Protein AF-A0A1A7YKS8-F1 (afdb_monomer_lite)

pLDDT: mean 91.75, std 7.86, range [54.22, 97.88]

Sequence (131 aa):
FQELLKSLSNTTTQLENQLTNHHTNSTQPDAVKKQLEDVQGISGQLREERKKLKQAEAINSELLALVTEDYLKADLARQLESVSKPFKQLEEKAAKRIEQLNSTFASSQQFHQTSKDFQSWLAQKLQEQST

Foldseek 3Di:
DVVLLVVLQVLLVVLVVQLVVLPPPDLALVSLVVSLVSLVVSLVVLVVNVVSLVVLVVVLVVVLVVDPDPVVNVVSVVSSCVRVVSSVVSNVSSVVSNVVSVVSNVVSVVVVVVVVVVVVVVVVVVVVVVD

Structure (mmCIF, N/CA/C/O backbone):
data_AF-A0A1A7YKS8-F1
#
_entry.id   AF-A0A1A7YKS8-F1
#
loop_
_atom_site.group_PDB
_atom_site.id
_atom_site.type_symbol
_atom_site.label_atom_id
_atom_site.label_alt_id
_atom_site.label_comp_id
_atom_site.label_asym_id
_atom_site.label_entity_id
_atom_site.label_seq_id
_atom_site.pdbx_PDB_ins_code
_atom_site.Cartn_x
_atom_site.Cartn_y
_atom_site.Cartn_z
_atom_site.occupancy
_atom_site.B_iso_or_equiv
_atom_site.auth_seq_id
_atom_site.auth_comp_id
_atom_site.auth_asym_id
_atom_site.auth_atom_id
_atom_site.pdbx_PDB_model_num
ATOM 1 N N . PHE A 1 1 ? 5.728 6.638 -20.899 1.00 91.44 1 PHE A N 1
ATOM 2 C CA . PHE A 1 1 ? 6.537 6.103 -19.785 1.00 91.44 1 PHE A CA 1
ATOM 3 C C . PHE A 1 1 ? 6.858 7.182 -18.750 1.00 91.44 1 PHE A C 1
ATOM 5 O O . PHE A 1 1 ? 6.313 7.098 -17.661 1.00 91.44 1 PHE A O 1
ATOM 12 N N . GLN A 1 2 ? 7.620 8.233 -19.089 1.00 94.62 2 GLN A N 1
ATOM 13 C CA . GLN A 1 2 ? 8.005 9.291 -18.131 1.00 94.62 2 GLN A CA 1
ATOM 14 C C . GLN A 1 2 ? 6.828 9.973 -17.424 1.00 94.62 2 GLN A C 1
ATOM 16 O O . GLN A 1 2 ? 6.793 10.029 -16.200 1.00 94.62 2 GLN A O 1
ATOM 21 N N . GLU A 1 3 ? 5.817 10.418 -18.175 1.00 96.31 3 GLU A N 1
ATOM 22 C CA . GLU A 1 3 ? 4.620 11.039 -17.581 1.00 96.31 3 GLU A CA 1
ATOM 23 C C . GLU A 1 3 ? 3.862 10.088 -16.644 1.00 96.31 3 GLU A C 1
ATOM 25 O O . GLU A 1 3 ? 3.340 10.504 -15.612 1.00 96.31 3 GLU A O 1
ATOM 30 N N . LEU A 1 4 ? 3.858 8.789 -16.960 1.00 96.31 4 LEU A N 1
ATOM 31 C CA . LEU A 1 4 ? 3.230 7.772 -16.119 1.00 96.31 4 LEU A CA 1
ATOM 32 C C . LEU A 1 4 ? 3.998 7.597 -14.801 1.00 96.31 4 LEU A C 1
ATOM 34 O O . LEU A 1 4 ? 3.379 7.591 -13.741 1.00 96.31 4 LEU A O 1
ATOM 38 N N . LEU A 1 5 ? 5.333 7.523 -14.855 1.00 97.25 5 LEU A N 1
ATOM 39 C CA . LEU A 1 5 ? 6.181 7.466 -13.660 1.00 97.25 5 LEU A CA 1
ATOM 40 C C . LEU A 1 5 ? 6.036 8.724 -12.798 1.00 97.25 5 LEU A C 1
ATOM 42 O O . LEU A 1 5 ? 5.897 8.624 -11.582 1.00 97.25 5 LEU A O 1
ATOM 46 N N . LYS A 1 6 ? 6.005 9.905 -13.423 1.00 96.94 6 LYS A N 1
ATOM 47 C CA . LYS A 1 6 ? 5.803 11.183 -12.733 1.00 96.94 6 LYS A CA 1
ATOM 48 C C . LYS A 1 6 ? 4.444 11.240 -12.040 1.00 96.94 6 LYS A C 1
ATOM 50 O O . LYS A 1 6 ? 4.372 11.623 -10.875 1.00 96.94 6 LYS A O 1
ATOM 55 N N . SER A 1 7 ? 3.377 10.824 -12.726 1.00 97.00 7 SER A N 1
ATOM 56 C CA . SER A 1 7 ? 2.041 10.732 -12.132 1.00 97.00 7 SER A CA 1
ATOM 57 C C . SER A 1 7 ? 2.034 9.786 -10.932 1.00 97.00 7 SER A C 1
ATOM 59 O O . SER A 1 7 ? 1.560 10.176 -9.870 1.00 97.00 7 SER A O 1
ATOM 61 N N . LEU A 1 8 ? 2.586 8.578 -11.079 1.00 97.56 8 LEU A N 1
ATOM 62 C CA . LEU A 1 8 ? 2.664 7.590 -10.001 1.00 97.56 8 LEU A CA 1
ATOM 63 C C . LEU A 1 8 ? 3.457 8.118 -8.801 1.00 97.56 8 LEU A C 1
ATOM 65 O O . LEU A 1 8 ? 3.019 7.963 -7.664 1.00 97.56 8 LEU A O 1
ATOM 69 N N . SER A 1 9 ? 4.597 8.773 -9.039 1.00 97.25 9 SER A N 1
ATOM 70 C CA . SER A 1 9 ? 5.411 9.378 -7.981 1.00 97.25 9 SER A CA 1
ATOM 71 C C . SER A 1 9 ? 4.630 10.452 -7.225 1.00 97.25 9 SER A C 1
ATOM 73 O O . SER A 1 9 ? 4.578 10.420 -5.999 1.00 97.25 9 SER A O 1
ATOM 75 N N . ASN A 1 10 ? 3.980 11.371 -7.945 1.00 97.38 10 ASN A N 1
ATOM 76 C CA . ASN A 1 10 ? 3.194 12.445 -7.339 1.00 97.38 10 ASN A CA 1
ATOM 77 C C . ASN A 1 10 ? 2.051 11.890 -6.484 1.00 97.38 10 ASN A C 1
ATOM 79 O O . ASN A 1 10 ? 1.873 12.312 -5.341 1.00 97.38 10 ASN A O 1
ATOM 83 N N . THR A 1 11 ? 1.300 10.921 -7.013 1.00 96.25 11 THR A N 1
ATOM 84 C CA . THR A 1 11 ? 0.193 10.303 -6.280 1.00 96.25 11 THR A CA 1
ATOM 85 C C . THR A 1 11 ? 0.694 9.502 -5.080 1.00 96.25 11 THR A C 1
ATOM 87 O O . THR A 1 11 ? 0.104 9.599 -4.008 1.00 96.25 11 THR A O 1
ATOM 90 N N . THR A 1 12 ? 1.816 8.785 -5.201 1.00 96.69 12 THR A N 1
ATOM 91 C CA . THR A 1 12 ? 2.438 8.066 -4.074 1.00 96.69 12 THR A CA 1
ATOM 92 C C . THR A 1 12 ? 2.787 9.029 -2.941 1.00 96.69 12 THR A C 1
ATOM 94 O O . THR A 1 12 ? 2.372 8.811 -1.806 1.00 96.69 12 THR A O 1
ATOM 97 N N . THR A 1 13 ? 3.466 10.140 -3.241 1.00 96.38 13 THR A N 1
ATOM 98 C CA . THR A 1 13 ? 3.804 11.160 -2.237 1.00 96.38 13 THR A CA 1
ATOM 99 C C . THR A 1 13 ? 2.555 11.796 -1.623 1.00 96.38 13 THR A C 1
ATOM 101 O O . THR A 1 13 ? 2.492 12.001 -0.412 1.00 96.38 13 THR A O 1
ATOM 104 N N . GLN A 1 14 ? 1.531 12.090 -2.429 1.00 96.56 14 GLN A N 1
ATOM 105 C CA . GLN A 1 14 ? 0.271 12.644 -1.933 1.00 96.56 14 GLN A CA 1
ATOM 106 C C . GLN A 1 14 ? -0.422 11.689 -0.952 1.00 96.56 14 GLN A C 1
ATOM 108 O O . GLN A 1 14 ? -0.823 12.110 0.134 1.00 96.56 14 GLN A O 1
ATOM 113 N N . LEU A 1 15 ? -0.553 10.414 -1.320 1.00 95.81 15 LEU A N 1
ATOM 114 C CA . LEU A 1 15 ? -1.191 9.392 -0.492 1.00 95.81 15 LEU A CA 1
ATOM 115 C C . LEU A 1 15 ? -0.377 9.095 0.771 1.00 95.81 15 LEU A C 1
ATOM 117 O O . LEU A 1 15 ? -0.954 8.901 1.839 1.00 95.81 15 LEU A O 1
ATOM 121 N N . GLU A 1 16 ? 0.953 9.121 0.689 1.00 94.94 16 GLU A N 1
ATOM 122 C CA . GLU A 1 16 ? 1.819 8.985 1.859 1.00 94.94 16 GLU A CA 1
ATOM 123 C C . GLU A 1 16 ? 1.641 10.139 2.850 1.00 94.94 16 GLU A C 1
ATOM 125 O O . GLU A 1 16 ? 1.543 9.907 4.061 1.00 94.94 16 GLU A O 1
ATOM 130 N N . ASN A 1 17 ? 1.550 11.372 2.348 1.00 93.69 17 ASN A N 1
ATOM 131 C CA . ASN A 1 17 ? 1.282 12.545 3.173 1.00 93.69 17 ASN A CA 1
ATOM 132 C C . ASN A 1 17 ? -0.096 12.454 3.830 1.00 93.69 17 ASN A C 1
ATOM 1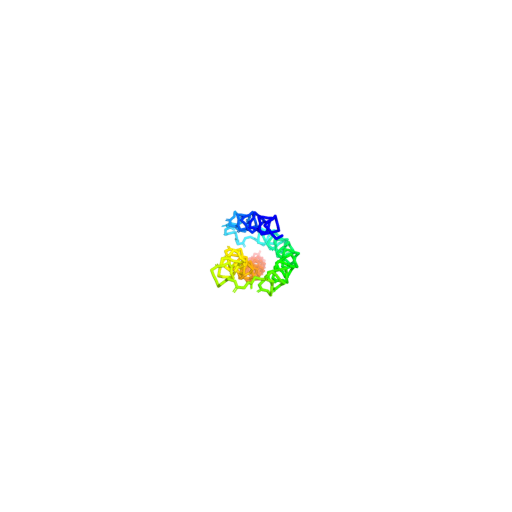34 O O . ASN A 1 17 ? -0.216 12.714 5.024 1.00 93.69 17 ASN A O 1
ATOM 138 N N . GLN A 1 18 ? -1.127 12.029 3.092 1.00 92.19 18 GLN A N 1
ATOM 139 C CA . GLN A 1 18 ? -2.454 11.787 3.664 1.00 92.19 18 GLN A CA 1
ATOM 140 C C . GLN A 1 18 ? -2.375 10.743 4.780 1.00 92.19 18 GLN A C 1
ATOM 142 O O . GLN A 1 18 ? -2.723 11.045 5.919 1.00 92.19 18 GLN A O 1
ATOM 147 N N . LEU A 1 19 ? -1.809 9.565 4.501 1.00 90.44 19 LEU A N 1
ATOM 148 C CA . LEU A 1 19 ? -1.663 8.488 5.481 1.00 90.44 19 LEU A CA 1
ATOM 149 C C . LEU A 1 19 ? -0.899 8.941 6.736 1.00 90.44 19 LEU A C 1
ATOM 151 O O . LEU A 1 19 ? -1.217 8.516 7.844 1.00 90.44 19 LEU A O 1
ATOM 155 N N . THR A 1 20 ? 0.084 9.831 6.569 1.00 87.00 20 THR A N 1
ATOM 156 C CA . THR A 1 20 ? 0.895 10.371 7.667 1.00 87.00 20 THR A CA 1
ATOM 157 C C . THR A 1 20 ? 0.219 11.534 8.408 1.00 87.00 20 THR A C 1
ATOM 159 O O . THR A 1 20 ? 0.502 11.763 9.579 1.00 87.00 20 THR A O 1
ATOM 162 N N . ASN A 1 21 ? -0.732 12.241 7.810 1.00 80.62 21 ASN A N 1
ATOM 163 C CA . ASN A 1 21 ? -1.459 13.306 8.505 1.00 80.62 21 ASN A CA 1
ATOM 164 C C . ASN A 1 21 ? -2.585 12.764 9.410 1.00 80.62 21 ASN A C 1
ATOM 166 O O . ASN A 1 21 ? -2.953 13.416 10.385 1.00 80.62 21 ASN A O 1
ATOM 170 N N . HIS A 1 22 ? -3.078 11.540 9.178 1.00 67.25 22 HIS A N 1
ATOM 171 C CA . HIS A 1 22 ? -4.110 10.886 10.007 1.00 67.25 22 HIS A CA 1
ATOM 172 C C . HIS A 1 22 ? -3.570 10.220 11.306 1.00 67.25 22 HIS A C 1
ATOM 174 O O . HIS A 1 22 ? -4.190 9.300 11.842 1.00 67.25 22 HIS A O 1
ATOM 180 N N . HIS A 1 23 ? -2.431 10.662 11.859 1.00 63.00 23 HIS A N 1
ATOM 181 C CA . HIS A 1 23 ? -1.801 10.082 13.067 1.00 63.00 23 HIS A CA 1
ATOM 182 C C . HIS A 1 23 ? -2.436 10.491 14.417 1.00 63.00 23 HIS A C 1
ATOM 184 O O . HIS A 1 23 ? -1.785 10.414 15.458 1.00 63.00 23 HIS A O 1
ATOM 190 N N . THR A 1 24 ? -3.703 10.905 14.474 1.00 61.94 24 THR A N 1
ATOM 191 C CA . THR A 1 24 ? -4.340 11.192 15.771 1.00 61.94 24 THR A CA 1
ATOM 192 C C . THR A 1 24 ? -4.635 9.881 16.516 1.00 61.94 24 THR A C 1
ATOM 194 O O . THR A 1 24 ? -5.549 9.153 16.164 1.00 61.94 24 THR A O 1
ATOM 197 N N . ASN A 1 25 ? -3.861 9.521 17.542 1.00 65.38 25 ASN A N 1
ATOM 198 C CA . ASN A 1 25 ? -4.071 8.282 18.314 1.00 65.38 25 ASN A CA 1
ATOM 199 C C . ASN A 1 25 ? -5.284 8.395 19.257 1.00 65.38 25 ASN A C 1
ATOM 201 O O . ASN A 1 25 ? -5.142 8.387 20.478 1.00 65.38 25 ASN A O 1
ATOM 205 N N . SER A 1 26 ? -6.480 8.552 18.695 1.00 72.75 26 SER A N 1
ATOM 206 C CA . SER A 1 26 ? -7.715 8.520 19.467 1.00 72.75 26 SER A CA 1
ATOM 207 C C . SER A 1 26 ? -8.100 7.080 19.773 1.00 72.75 26 SER A C 1
ATOM 209 O O . SER A 1 26 ? -8.017 6.210 18.913 1.00 72.75 26 SER A O 1
ATOM 211 N N . THR A 1 27 ? -8.562 6.837 20.994 1.00 76.88 27 THR A N 1
ATOM 212 C CA . THR A 1 27 ? -9.166 5.567 21.411 1.00 76.88 27 THR A CA 1
ATOM 213 C C . THR A 1 27 ? -10.691 5.641 21.427 1.00 76.88 27 THR A C 1
ATOM 215 O O . THR A 1 27 ? -11.343 4.674 21.804 1.00 76.88 27 THR A O 1
ATOM 218 N N . GLN A 1 28 ? -11.287 6.769 21.025 1.00 81.38 28 GLN A N 1
ATOM 219 C CA . GLN A 1 28 ? -12.740 6.923 20.948 1.00 81.38 28 GLN A CA 1
ATOM 220 C C . GLN A 1 28 ? -13.290 6.180 19.717 1.00 81.38 28 GLN A C 1
ATOM 222 O O . GLN A 1 28 ? -12.770 6.411 18.621 1.00 81.38 28 GLN A O 1
ATOM 227 N N . PRO A 1 29 ? -14.338 5.339 19.845 1.00 80.38 29 PRO A N 1
ATOM 228 C CA . PRO A 1 29 ? -14.835 4.503 18.751 1.00 80.38 29 PRO A CA 1
ATOM 229 C C . PRO A 1 29 ? -15.129 5.282 17.464 1.00 80.38 29 PRO A C 1
ATOM 231 O O . PRO A 1 29 ? -14.691 4.875 16.391 1.00 80.38 29 PRO A O 1
ATOM 234 N N . ASP A 1 30 ? -15.794 6.436 17.567 1.00 85.44 30 ASP A N 1
ATOM 235 C CA . ASP A 1 30 ? -16.166 7.256 16.406 1.00 85.44 30 ASP A CA 1
ATOM 236 C C . ASP A 1 30 ? -14.947 7.851 15.690 1.00 85.44 30 ASP A C 1
ATOM 238 O O . ASP A 1 30 ? -14.898 7.914 14.460 1.00 85.44 30 ASP A O 1
ATOM 242 N N . ALA A 1 31 ? -13.926 8.249 16.452 1.00 86.81 31 ALA A N 1
ATOM 243 C CA . ALA A 1 31 ? -12.689 8.779 15.893 1.00 86.81 31 ALA A CA 1
ATOM 244 C C . ALA A 1 31 ? -11.881 7.683 15.184 1.00 86.81 31 ALA A C 1
ATOM 246 O O . ALA A 1 31 ? -11.389 7.909 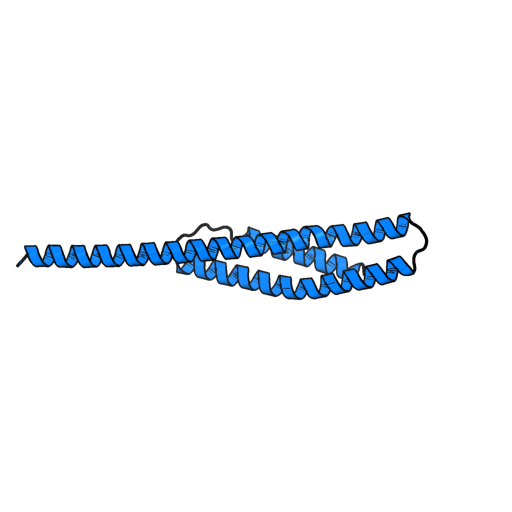14.079 1.00 86.81 31 ALA A O 1
ATOM 247 N N . VAL A 1 32 ? -11.787 6.489 15.783 1.00 85.56 32 VAL A N 1
ATOM 248 C CA . VAL A 1 32 ? -11.114 5.333 15.168 1.00 85.56 32 VAL A CA 1
ATOM 249 C C . VAL A 1 32 ? -11.860 4.881 13.909 1.00 85.56 32 VAL A C 1
ATOM 251 O O . VAL A 1 32 ? -11.225 4.592 12.897 1.00 85.56 32 VAL A O 1
ATOM 254 N N . LYS A 1 33 ? -13.200 4.886 13.929 1.00 87.31 33 LYS A N 1
ATOM 255 C CA . LYS A 1 33 ? -14.029 4.563 12.761 1.00 87.31 33 LYS A CA 1
ATOM 256 C C . LYS A 1 33 ? -13.757 5.511 11.592 1.00 87.31 33 LYS A C 1
ATOM 258 O O . LYS A 1 33 ? -13.503 5.043 10.488 1.00 87.31 33 LYS A O 1
ATOM 263 N N . LYS A 1 34 ? -13.736 6.824 11.840 1.00 89.56 34 LYS A N 1
ATOM 264 C CA . LYS A 1 34 ? -13.421 7.817 10.803 1.00 89.56 34 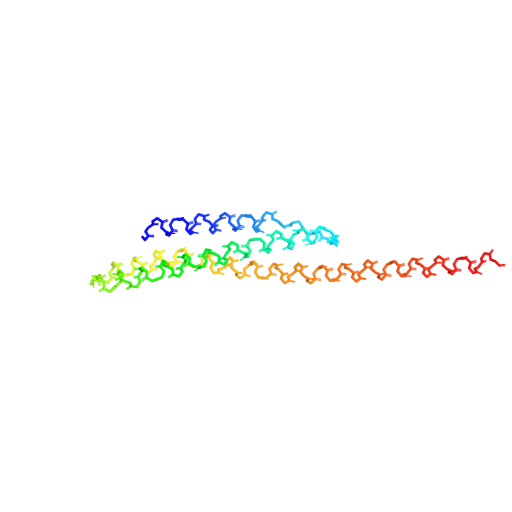LYS A CA 1
ATOM 265 C C . LYS A 1 34 ? -12.032 7.594 10.196 1.00 89.56 34 LYS A C 1
ATOM 267 O O . LYS A 1 34 ? -11.878 7.602 8.983 1.00 89.56 34 LYS A O 1
ATOM 272 N N . GLN A 1 35 ? -11.025 7.333 11.029 1.00 89.56 35 GLN A N 1
ATOM 273 C CA . GLN A 1 35 ? -9.677 7.030 10.535 1.00 89.56 35 GLN A CA 1
ATOM 274 C C . GLN A 1 35 ? -9.628 5.764 9.685 1.00 89.56 35 GLN A C 1
ATOM 276 O O . GLN A 1 35 ? -8.873 5.690 8.720 1.00 89.56 35 GLN A O 1
ATOM 281 N N . LEU A 1 36 ? -10.409 4.755 10.053 1.00 90.62 36 LEU A N 1
ATOM 282 C CA . LEU A 1 36 ? -10.496 3.507 9.314 1.00 90.62 36 LEU A CA 1
ATOM 283 C C . LEU A 1 36 ? -11.121 3.739 7.932 1.00 90.62 36 LEU A C 1
ATOM 285 O O . LEU A 1 36 ? -10.573 3.254 6.945 1.00 90.62 36 LEU A O 1
ATOM 289 N N . GLU A 1 37 ? -12.189 4.537 7.848 1.00 91.81 37 GLU A N 1
ATOM 290 C CA . GLU A 1 37 ? -12.795 4.972 6.581 1.00 91.81 37 GLU A CA 1
ATOM 291 C C . GLU A 1 37 ? -11.787 5.745 5.706 1.00 91.81 37 GLU A C 1
ATOM 293 O O . GLU A 1 37 ? -11.618 5.420 4.527 1.00 91.81 37 GLU A O 1
ATOM 298 N N . ASP A 1 38 ? -11.044 6.694 6.288 1.00 91.94 38 ASP A N 1
ATOM 299 C CA . ASP A 1 38 ? -10.020 7.477 5.581 1.00 91.94 38 ASP A CA 1
ATOM 300 C C . ASP A 1 38 ? -8.914 6.569 4.994 1.00 91.94 38 ASP A C 1
ATOM 302 O O . ASP A 1 38 ? -8.580 6.649 3.806 1.00 91.94 38 ASP A O 1
ATOM 306 N N . VAL A 1 39 ? -8.362 5.647 5.797 1.00 92.44 39 VAL A N 1
ATOM 307 C CA . VAL A 1 39 ? -7.285 4.738 5.352 1.00 92.44 39 VAL A CA 1
ATOM 308 C C . VAL A 1 39 ? -7.795 3.685 4.358 1.00 92.44 39 VAL A C 1
ATOM 310 O O . VAL A 1 39 ? -7.064 3.287 3.442 1.00 92.44 39 VAL A O 1
ATOM 313 N N . GLN A 1 40 ? -9.054 3.254 4.467 1.00 91.88 40 GLN A N 1
ATOM 314 C CA . GLN A 1 40 ? -9.693 2.420 3.445 1.00 91.88 40 GLN A CA 1
ATOM 315 C C . GLN A 1 40 ? -9.840 3.168 2.116 1.00 91.88 40 GLN A C 1
ATOM 317 O O . GLN A 1 40 ? -9.570 2.586 1.063 1.00 91.88 40 GLN A O 1
ATOM 322 N N . GLY A 1 41 ? -10.180 4.460 2.152 1.00 94.12 41 GLY A N 1
ATOM 323 C CA . GLY A 1 41 ? -10.199 5.326 0.973 1.00 94.12 41 GLY A CA 1
ATOM 324 C C . GLY A 1 41 ? -8.830 5.422 0.294 1.00 94.12 41 GLY A C 1
ATOM 325 O O . GLY A 1 41 ? -8.728 5.242 -0.923 1.00 94.12 41 GLY A O 1
ATOM 326 N N . ILE A 1 42 ? -7.762 5.615 1.076 1.00 94.12 42 ILE A N 1
ATOM 327 C CA . ILE A 1 42 ? -6.372 5.584 0.583 1.00 94.12 42 ILE A CA 1
ATOM 328 C C . ILE A 1 42 ? -6.056 4.225 -0.057 1.00 94.12 42 ILE A C 1
ATOM 330 O O . ILE A 1 42 ? -5.504 4.165 -1.153 1.00 94.12 42 ILE A O 1
ATOM 334 N N . SER A 1 43 ? -6.457 3.123 0.580 1.00 93.81 43 SER A N 1
ATOM 335 C CA . SER A 1 43 ? -6.226 1.766 0.063 1.00 93.81 43 SER A CA 1
ATOM 336 C C . SER A 1 43 ? -6.973 1.491 -1.247 1.00 93.81 43 SER A C 1
ATOM 338 O O . SER A 1 43 ? -6.468 0.778 -2.117 1.00 93.81 43 SER A O 1
ATOM 340 N N . GLY A 1 44 ? -8.159 2.078 -1.421 1.00 94.56 44 GLY A N 1
ATOM 341 C CA . GLY A 1 44 ? -8.885 2.070 -2.690 1.00 94.56 44 GLY A CA 1
ATOM 342 C C . GLY A 1 44 ? -8.115 2.792 -3.797 1.00 94.56 44 GLY A C 1
ATOM 343 O O . GLY A 1 44 ? -7.942 2.240 -4.881 1.00 94.56 44 GLY A O 1
ATOM 344 N N . GLN A 1 45 ? -7.579 3.980 -3.507 1.00 96.19 45 GLN A N 1
ATOM 345 C CA . GLN A 1 45 ? -6.761 4.738 -4.461 1.00 96.19 45 GLN A CA 1
ATOM 346 C C . GLN A 1 45 ? -5.463 4.001 -4.819 1.00 96.19 45 GLN A C 1
ATOM 348 O O . GLN A 1 45 ? -5.131 3.892 -5.999 1.00 96.19 45 GLN A O 1
ATOM 353 N N . LEU A 1 46 ? -4.777 3.404 -3.837 1.00 96.25 46 LEU A N 1
ATOM 354 C CA . LEU A 1 46 ? -3.595 2.568 -4.080 1.00 96.25 46 LEU A CA 1
ATOM 355 C C . LEU A 1 46 ? -3.904 1.405 -5.029 1.00 96.25 46 LEU A C 1
ATOM 357 O O . LEU A 1 46 ? -3.108 1.098 -5.909 1.00 96.25 46 LEU A O 1
ATOM 361 N N . ARG A 1 47 ? -5.086 0.790 -4.935 1.00 96.12 47 ARG A N 1
ATOM 362 C CA . ARG A 1 47 ? -5.480 -0.286 -5.857 1.00 96.12 47 ARG A CA 1
ATOM 363 C C . ARG A 1 47 ? -5.583 0.18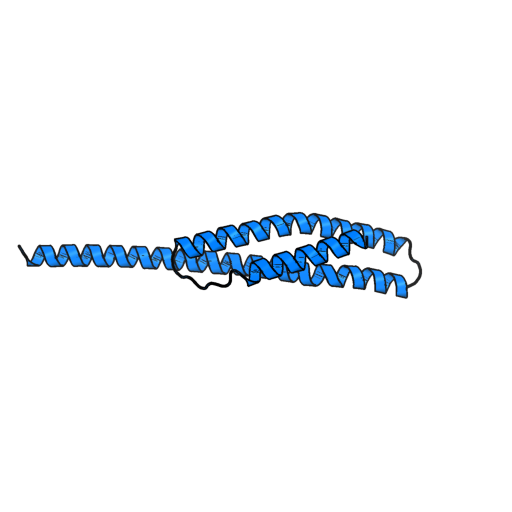6 -7.309 1.00 96.12 47 ARG A C 1
ATOM 365 O O . ARG A 1 47 ? -5.218 -0.565 -8.214 1.00 96.12 47 ARG A O 1
ATOM 372 N N . GLU A 1 48 ? -6.066 1.402 -7.538 1.00 95.44 48 GL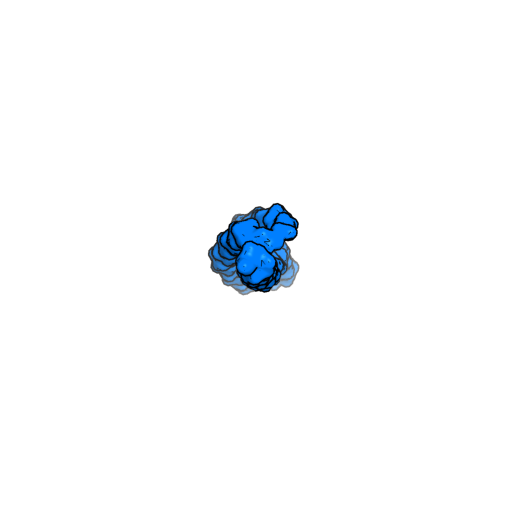U A N 1
ATOM 373 C CA . GLU A 1 48 ? -6.133 1.988 -8.881 1.00 95.44 48 GLU A CA 1
ATOM 374 C C . GLU A 1 48 ? -4.743 2.371 -9.395 1.00 95.44 48 GLU A C 1
ATOM 376 O O . GLU A 1 48 ? -4.372 2.007 -10.514 1.00 95.44 48 GLU A O 1
ATOM 381 N N . GLU A 1 49 ? -3.917 2.995 -8.557 1.00 96.00 49 GLU A N 1
ATOM 382 C CA . GLU A 1 49 ? -2.529 3.312 -8.904 1.00 96.00 49 GLU A CA 1
ATOM 383 C C . GLU A 1 49 ? -1.688 2.050 -9.154 1.00 96.00 49 GLU A C 1
ATOM 385 O O . GLU A 1 49 ? -0.831 2.040 -10.036 1.00 96.00 49 GLU A O 1
ATOM 390 N N . ARG A 1 50 ? -1.994 0.924 -8.496 1.00 97.38 50 ARG A N 1
ATOM 391 C CA . ARG A 1 50 ? -1.344 -0.364 -8.772 1.00 97.38 50 ARG A CA 1
ATOM 392 C C . ARG A 1 50 ? -1.561 -0.820 -10.215 1.00 97.38 50 ARG A C 1
ATOM 394 O O . ARG A 1 50 ? -0.673 -1.443 -10.796 1.00 97.38 50 ARG A O 1
ATOM 401 N N . LYS A 1 51 ? -2.716 -0.515 -10.819 1.00 97.06 51 LYS A N 1
ATOM 402 C CA . LYS A 1 51 ? -2.977 -0.823 -12.237 1.00 97.06 51 LYS A CA 1
ATOM 403 C C . LYS A 1 51 ? -2.067 0.004 -13.145 1.00 97.06 51 LYS A C 1
ATOM 405 O O . LYS A 1 51 ? -1.477 -0.544 -14.073 1.00 97.06 51 LYS A O 1
ATOM 410 N N . LYS A 1 52 ? -1.891 1.292 -12.835 1.00 96.19 52 LYS A N 1
ATOM 411 C CA . LYS A 1 52 ? -0.954 2.182 -13.540 1.00 96.19 52 LYS A CA 1
ATOM 412 C C . LYS A 1 52 ? 0.499 1.740 -13.358 1.00 96.19 52 LYS A C 1
ATOM 414 O O . LYS A 1 52 ? 1.261 1.767 -14.320 1.00 96.19 52 LYS A O 1
ATOM 419 N N . LEU A 1 53 ? 0.875 1.263 -12.170 1.00 97.50 53 LEU A N 1
ATOM 420 C CA . LEU A 1 53 ? 2.204 0.697 -11.930 1.00 97.50 53 LEU A CA 1
ATOM 421 C C . LEU A 1 53 ? 2.449 -0.543 -12.800 1.00 97.50 53 LEU A C 1
ATOM 423 O O . LEU A 1 53 ? 3.485 -0.619 -13.450 1.00 97.50 53 LEU A O 1
ATOM 427 N N . LYS A 1 54 ? 1.476 -1.460 -12.904 1.00 97.75 54 LYS A N 1
ATOM 428 C CA . LYS A 1 54 ? 1.566 -2.617 -13.817 1.00 97.75 54 LYS A CA 1
ATOM 429 C C . LYS A 1 54 ? 1.702 -2.202 -15.282 1.00 97.75 54 LYS A C 1
ATOM 431 O O . LYS A 1 54 ? 2.443 -2.826 -16.035 1.00 97.75 54 LYS A O 1
ATOM 436 N N . GLN A 1 55 ? 1.008 -1.143 -15.693 1.00 97.38 55 GLN A N 1
ATOM 437 C CA . GLN A 1 55 ? 1.170 -0.582 -17.033 1.00 97.38 55 GLN A CA 1
ATOM 438 C C . GLN A 1 55 ? 2.588 -0.027 -17.240 1.00 97.38 55 GLN A C 1
ATOM 440 O O . GLN A 1 55 ? 3.181 -0.249 -18.292 1.00 97.38 55 GLN A O 1
ATOM 445 N N . ALA A 1 56 ? 3.152 0.663 -16.245 1.00 97.25 56 ALA A N 1
ATOM 446 C CA . ALA A 1 56 ? 4.530 1.144 -16.303 1.00 97.25 56 ALA A CA 1
ATOM 447 C C . ALA A 1 56 ? 5.536 -0.017 -16.374 1.00 97.25 56 ALA A C 1
ATOM 449 O O . ALA A 1 56 ? 6.468 0.050 -17.169 1.00 97.25 56 ALA A O 1
ATOM 450 N N . GLU A 1 57 ? 5.320 -1.090 -15.606 1.00 97.50 57 GLU A N 1
ATOM 451 C CA . GLU A 1 57 ? 6.116 -2.326 -15.656 1.00 97.50 57 GLU A CA 1
ATOM 452 C C . GLU A 1 57 ? 6.082 -2.965 -17.058 1.00 97.50 57 GLU A C 1
ATOM 454 O O . GLU A 1 57 ? 7.133 -3.322 -17.591 1.00 97.50 57 GLU A O 1
ATOM 459 N N . ALA A 1 58 ? 4.904 -3.043 -17.690 1.00 97.88 58 ALA A N 1
ATOM 460 C CA . ALA A 1 58 ? 4.749 -3.578 -19.045 1.00 97.88 58 ALA A CA 1
ATOM 461 C C . ALA A 1 58 ? 5.481 -2.725 -20.096 1.00 97.88 58 ALA A C 1
ATOM 463 O O . ALA A 1 58 ? 6.303 -3.248 -20.846 1.00 97.88 58 ALA A O 1
ATOM 464 N N . ILE A 1 59 ? 5.264 -1.403 -20.087 1.00 96.88 59 ILE A N 1
ATOM 465 C CA . ILE A 1 59 ? 5.958 -0.473 -20.994 1.00 96.88 59 ILE A CA 1
ATOM 466 C C . ILE A 1 59 ? 7.476 -0.554 -20.788 1.00 96.88 59 ILE A C 1
ATOM 468 O O . ILE A 1 59 ? 8.230 -0.556 -21.755 1.00 96.88 59 ILE A O 1
ATOM 472 N N . ASN A 1 60 ? 7.944 -0.642 -19.540 1.00 95.81 60 ASN A N 1
ATOM 473 C CA . ASN A 1 60 ? 9.367 -0.794 -19.248 1.00 95.81 60 ASN A CA 1
ATOM 474 C C . ASN A 1 60 ? 9.933 -2.084 -19.858 1.00 95.81 60 ASN A C 1
ATOM 476 O O . ASN A 1 60 ? 11.015 -2.058 -20.433 1.00 95.81 60 ASN A O 1
ATOM 480 N N . SER A 1 61 ? 9.199 -3.197 -19.771 1.00 96.38 61 SER A N 1
ATOM 481 C CA . SER A 1 61 ? 9.603 -4.467 -20.386 1.00 96.38 61 SER A CA 1
ATOM 482 C C . SER A 1 61 ? 9.707 -4.369 -21.909 1.00 96.38 61 SER A C 1
ATOM 484 O O . SER A 1 61 ? 10.648 -4.910 -22.486 1.00 96.38 61 SER A O 1
ATOM 486 N N . GLU A 1 62 ? 8.772 -3.674 -22.561 1.00 96.62 62 GLU A N 1
ATOM 487 C CA . GLU A 1 62 ? 8.823 -3.422 -24.006 1.00 96.62 62 GLU A CA 1
ATOM 488 C C . GLU A 1 62 ? 10.038 -2.561 -24.377 1.00 96.62 62 GLU A C 1
ATOM 490 O O . GLU A 1 62 ? 10.785 -2.902 -25.291 1.00 96.62 62 GLU A O 1
ATOM 495 N N . LEU A 1 63 ? 10.295 -1.484 -23.626 1.00 95.38 63 LEU A N 1
ATOM 496 C CA . LEU A 1 63 ? 11.452 -0.613 -23.850 1.00 95.38 63 LEU A CA 1
ATOM 497 C C . LEU A 1 63 ? 12.780 -1.359 -23.663 1.00 95.38 63 LEU A C 1
ATOM 499 O O . LEU A 1 63 ? 13.681 -1.218 -24.486 1.00 95.38 63 LEU A O 1
ATOM 503 N N . LEU A 1 64 ? 12.894 -2.196 -22.628 1.00 94.62 64 LEU A N 1
ATOM 504 C CA . LEU A 1 64 ? 14.086 -3.013 -22.381 1.00 94.62 64 LEU A CA 1
ATOM 505 C C . LEU A 1 64 ? 14.393 -3.990 -23.525 1.00 94.62 64 LEU A C 1
ATOM 507 O O . LEU A 1 64 ? 15.562 -4.302 -23.743 1.00 94.62 64 LEU A O 1
ATOM 511 N N . ALA A 1 65 ? 13.370 -4.463 -24.245 1.00 95.06 65 ALA A N 1
ATOM 512 C CA . ALA A 1 65 ? 13.537 -5.349 -25.396 1.00 95.06 65 ALA A CA 1
ATOM 513 C C . ALA A 1 65 ? 14.025 -4.615 -26.659 1.00 95.06 65 ALA A C 1
ATOM 515 O O . ALA A 1 65 ? 14.642 -5.233 -27.523 1.00 95.06 65 ALA A O 1
ATOM 516 N N . LEU A 1 66 ? 13.752 -3.311 -26.770 1.00 94.81 66 LEU A N 1
ATOM 517 C CA . LEU A 1 66 ? 14.161 -2.475 -27.906 1.00 94.81 66 LEU A CA 1
ATOM 518 C C . LEU A 1 66 ? 15.558 -1.873 -27.729 1.00 94.81 66 LEU A C 1
ATOM 520 O O . LEU A 1 66 ? 16.225 -1.547 -28.708 1.00 94.81 66 LEU A O 1
ATOM 524 N N . VAL A 1 67 ? 15.992 -1.708 -26.483 1.00 94.00 67 VAL A N 1
ATOM 525 C CA . VAL A 1 67 ? 17.297 -1.147 -26.139 1.00 94.00 67 VAL A CA 1
ATOM 526 C C . VAL A 1 67 ? 18.356 -2.246 -26.176 1.00 94.00 67 VAL A C 1
ATOM 528 O O . VAL A 1 67 ? 18.166 -3.329 -25.625 1.00 94.00 67 VAL A O 1
ATOM 531 N N . THR A 1 68 ? 19.511 -1.966 -26.778 1.00 92.50 68 THR A N 1
ATOM 532 C CA . THR A 1 68 ? 20.640 -2.915 -26.802 1.00 92.50 68 THR A CA 1
ATOM 533 C C . THR A 1 68 ? 21.679 -2.590 -25.738 1.00 92.50 68 THR A C 1
ATOM 535 O O . THR A 1 68 ? 22.297 -3.490 -25.176 1.00 92.50 68 THR A O 1
ATOM 538 N N . GLU A 1 69 ? 21.795 -1.310 -25.407 1.00 97.38 69 GLU A N 1
ATOM 539 C CA . GLU A 1 69 ? 22.792 -0.716 -24.544 1.00 97.38 69 GLU A CA 1
ATOM 540 C C . GLU A 1 69 ? 22.492 -0.984 -23.068 1.00 97.38 69 GLU A C 1
ATOM 542 O O . GLU A 1 69 ? 21.468 -0.561 -22.525 1.00 97.38 69 GLU A O 1
ATOM 547 N N . ASP A 1 70 ? 23.430 -1.635 -22.382 1.00 94.81 70 ASP A N 1
ATOM 548 C CA . ASP A 1 70 ? 23.251 -2.036 -20.984 1.00 94.81 70 ASP A CA 1
ATOM 549 C C . ASP A 1 70 ? 23.049 -0.849 -20.034 1.00 94.81 70 ASP A C 1
ATOM 551 O O . ASP A 1 70 ? 22.271 -0.945 -19.083 1.00 94.81 70 ASP A O 1
ATOM 555 N N . TYR A 1 71 ? 23.682 0.298 -20.305 1.00 95.69 71 TYR A N 1
ATOM 556 C CA . TYR A 1 71 ? 23.510 1.490 -19.470 1.00 95.69 71 TYR A CA 1
ATOM 557 C C . TYR A 1 71 ? 22.089 2.067 -19.570 1.00 95.69 71 TYR A C 1
ATOM 559 O O . TYR A 1 71 ? 21.537 2.496 -18.560 1.00 95.69 71 TYR A O 1
ATOM 567 N N . LEU A 1 72 ? 21.469 2.031 -20.756 1.00 96.00 72 LEU A N 1
ATOM 568 C CA . LEU A 1 72 ? 20.086 2.474 -20.952 1.00 96.00 72 LEU A CA 1
ATOM 569 C C . LEU A 1 72 ? 19.099 1.498 -20.307 1.00 96.00 72 LEU A C 1
ATOM 571 O O . LEU A 1 72 ? 18.118 1.926 -19.700 1.00 96.00 72 LEU A O 1
ATOM 575 N N . LYS A 1 73 ? 19.372 0.189 -20.369 1.00 95.69 73 LYS A N 1
ATOM 576 C CA . LYS A 1 73 ? 18.574 -0.816 -19.649 1.00 95.69 73 LYS A CA 1
ATOM 577 C C . LYS A 1 73 ? 18.625 -0.607 -18.139 1.00 95.69 73 LYS A C 1
ATOM 579 O O . LYS A 1 73 ? 17.591 -0.646 -17.473 1.00 95.69 73 LYS A O 1
ATOM 584 N N . ALA A 1 74 ? 19.821 -0.366 -17.605 1.00 96.19 74 ALA A N 1
ATOM 585 C CA . ALA A 1 74 ? 20.015 -0.080 -16.189 1.00 96.19 74 ALA A CA 1
ATOM 586 C C . ALA A 1 74 ? 19.293 1.208 -15.767 1.00 96.19 74 ALA A C 1
ATOM 588 O O . ALA A 1 74 ? 18.671 1.241 -14.705 1.00 96.19 74 ALA A O 1
ATOM 589 N N . ASP A 1 75 ? 19.329 2.245 -16.605 1.00 96.50 75 ASP A N 1
ATOM 590 C CA . ASP A 1 75 ? 18.627 3.502 -16.350 1.00 96.50 75 ASP A CA 1
ATOM 591 C C . ASP A 1 75 ? 17.100 3.318 -16.331 1.00 96.50 75 ASP A C 1
ATOM 593 O O . ASP A 1 75 ? 16.449 3.701 -15.360 1.00 96.50 75 ASP A O 1
ATOM 597 N N . LEU A 1 76 ? 16.525 2.628 -17.322 1.00 96.62 76 LEU A N 1
ATOM 598 C CA . LEU A 1 76 ? 15.094 2.288 -17.356 1.00 96.62 76 LEU A CA 1
ATOM 599 C C . LEU A 1 76 ? 14.651 1.506 -16.108 1.00 96.62 76 LEU A C 1
ATOM 601 O O . LEU A 1 76 ? 13.661 1.857 -15.460 1.00 96.62 76 LEU A O 1
ATOM 605 N N . ALA A 1 77 ? 15.427 0.490 -15.716 1.00 95.44 77 ALA A N 1
ATOM 606 C CA . ALA A 1 77 ? 15.173 -0.274 -14.499 1.00 95.44 77 ALA A CA 1
ATOM 607 C C . ALA A 1 77 ? 15.221 0.615 -13.244 1.00 95.44 77 ALA A C 1
ATOM 609 O O . ALA A 1 77 ? 14.330 0.533 -12.397 1.00 95.44 77 ALA A O 1
ATOM 610 N N . ARG A 1 78 ? 16.214 1.508 -13.142 1.00 97.06 78 ARG A N 1
ATOM 611 C CA . ARG A 1 78 ? 16.359 2.449 -12.022 1.00 97.06 78 ARG A CA 1
ATOM 612 C C . ARG A 1 78 ? 15.188 3.428 -11.939 1.00 97.06 78 ARG A C 1
ATOM 614 O O . ARG A 1 78 ? 14.715 3.715 -10.840 1.00 97.06 78 ARG A O 1
ATOM 621 N N . GLN A 1 79 ? 14.707 3.934 -13.072 1.00 97.06 79 GLN A N 1
ATOM 622 C CA . GLN A 1 79 ? 13.565 4.847 -13.119 1.00 97.06 79 GLN A CA 1
ATOM 623 C C . GLN A 1 79 ? 12.260 4.175 -12.675 1.00 97.06 79 GLN A C 1
ATOM 625 O O . GLN A 1 79 ? 11.480 4.772 -11.939 1.00 97.06 79 GLN A O 1
ATOM 630 N N . LEU A 1 80 ? 12.019 2.925 -13.076 1.00 97.69 80 LEU A N 1
ATOM 631 C CA . LEU A 1 80 ? 10.864 2.171 -12.586 1.00 97.69 80 LEU A CA 1
ATOM 632 C C . LEU A 1 80 ? 11.004 1.833 -11.093 1.00 97.69 80 LEU A C 1
ATOM 634 O O . LEU A 1 80 ? 10.032 1.872 -10.333 1.00 97.69 80 LEU A O 1
ATOM 638 N N . GLU A 1 81 ? 12.216 1.499 -10.650 1.00 97.50 81 GLU A N 1
ATOM 639 C CA . GLU A 1 81 ? 12.490 1.159 -9.256 1.00 97.50 81 GLU A CA 1
ATOM 640 C C . GLU A 1 81 ? 12.268 2.350 -8.310 1.00 97.50 81 GLU A C 1
ATOM 642 O O . GLU A 1 81 ? 11.707 2.171 -7.226 1.00 97.50 81 GLU A O 1
ATOM 647 N N . SER A 1 82 ? 12.633 3.565 -8.737 1.00 96.81 82 SER A N 1
ATOM 648 C CA . S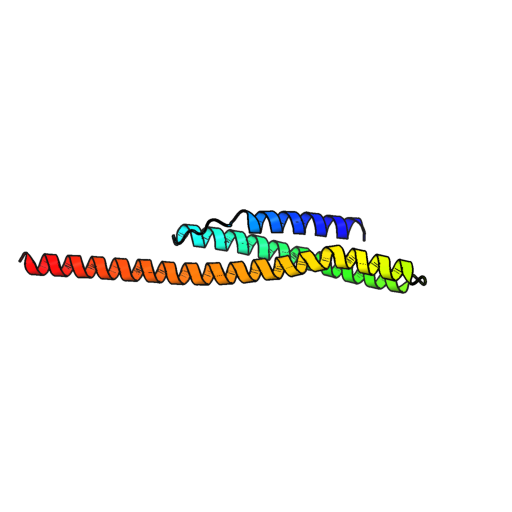ER A 1 82 ? 12.478 4.790 -7.939 1.00 96.81 82 SER A CA 1
ATOM 649 C C . SER A 1 82 ? 11.022 5.099 -7.576 1.00 96.81 82 SER A C 1
ATOM 651 O O . SER A 1 82 ? 10.774 5.733 -6.555 1.00 96.81 82 SER A O 1
ATOM 653 N N . VAL A 1 83 ? 10.064 4.604 -8.365 1.00 97.38 83 VAL A N 1
ATOM 654 C CA . VAL A 1 83 ? 8.625 4.753 -8.117 1.00 97.38 83 VAL A CA 1
ATOM 655 C C . VAL A 1 83 ? 8.034 3.501 -7.466 1.00 97.38 83 VAL A C 1
ATOM 657 O O . VAL A 1 83 ? 7.262 3.595 -6.512 1.00 97.38 83 VAL A O 1
ATOM 660 N N . SER A 1 84 ? 8.404 2.310 -7.943 1.00 97.00 84 SER A N 1
ATOM 661 C CA . SER A 1 84 ? 7.813 1.055 -7.461 1.00 97.00 84 SER A CA 1
ATOM 662 C C . SER A 1 84 ? 8.180 0.722 -6.012 1.00 97.00 84 SER A C 1
ATOM 664 O O . SER A 1 84 ? 7.351 0.148 -5.303 1.00 97.00 84 SER A O 1
ATOM 666 N N . LYS A 1 85 ? 9.385 1.085 -5.545 1.00 97.69 85 LYS A N 1
ATOM 667 C CA . LYS A 1 85 ? 9.802 0.866 -4.149 1.00 97.69 85 LYS A CA 1
ATOM 668 C C . LYS A 1 85 ? 8.956 1.685 -3.160 1.00 97.69 85 LYS A C 1
ATOM 670 O O . LYS A 1 85 ? 8.312 1.051 -2.321 1.00 97.69 85 LYS A O 1
ATOM 675 N N . PRO A 1 86 ? 8.885 3.031 -3.256 1.00 96.75 86 PRO A N 1
ATOM 676 C CA . PRO A 1 86 ? 8.029 3.828 -2.374 1.00 96.75 86 PRO A CA 1
ATOM 677 C C . PRO A 1 86 ? 6.558 3.419 -2.443 1.00 96.75 86 PRO A C 1
ATOM 679 O O . PRO A 1 86 ? 5.890 3.338 -1.416 1.00 96.75 86 PRO A O 1
ATOM 682 N N . PHE A 1 87 ? 6.061 3.084 -3.637 1.00 97.62 87 PHE A N 1
ATOM 683 C CA . PHE A 1 87 ? 4.682 2.637 -3.808 1.00 97.62 87 PHE A CA 1
ATOM 684 C C . PHE A 1 87 ? 4.371 1.371 -2.995 1.00 97.62 87 PHE A C 1
ATOM 686 O O . PHE A 1 87 ? 3.404 1.340 -2.238 1.00 97.62 87 PHE A O 1
ATOM 693 N N . LYS A 1 88 ? 5.217 0.336 -3.096 1.00 96.81 88 LYS A N 1
ATOM 694 C CA . LYS A 1 88 ? 5.046 -0.916 -2.336 1.00 96.81 88 LYS A CA 1
ATOM 695 C C . LYS A 1 88 ? 5.162 -0.689 -0.827 1.00 96.81 88 LYS A C 1
ATOM 697 O O . LYS A 1 88 ? 4.370 -1.234 -0.064 1.00 96.81 88 LYS A O 1
ATOM 702 N N . GLN A 1 89 ? 6.103 0.153 -0.396 1.00 97.00 89 GLN A N 1
ATOM 703 C CA . GLN A 1 89 ? 6.236 0.536 1.015 1.00 97.00 89 GLN A CA 1
ATOM 704 C C . GLN A 1 89 ? 4.968 1.220 1.536 1.00 97.00 89 GLN A C 1
ATOM 706 O O . GLN A 1 89 ? 4.531 0.950 2.656 1.00 97.00 89 GLN A O 1
ATOM 711 N N . LEU A 1 90 ? 4.348 2.072 0.719 1.00 96.56 90 LEU A N 1
ATOM 712 C CA . LEU A 1 90 ? 3.095 2.728 1.060 1.00 96.56 90 LEU A CA 1
ATOM 713 C C . LEU A 1 90 ? 1.922 1.737 1.135 1.00 96.56 90 LEU A C 1
ATOM 715 O O . LEU A 1 90 ? 1.134 1.826 2.077 1.00 96.56 90 LEU A O 1
ATOM 719 N N . GLU A 1 91 ? 1.828 0.768 0.215 1.00 95.88 91 GLU A N 1
ATOM 720 C CA . GLU A 1 91 ? 0.838 -0.324 0.290 1.00 95.88 91 GLU A CA 1
ATOM 721 C C . GLU A 1 91 ? 0.953 -1.094 1.615 1.00 95.88 91 GLU A C 1
ATOM 723 O O . GLU A 1 91 ? -0.041 -1.285 2.320 1.00 95.88 91 GLU A O 1
ATOM 728 N N . GLU A 1 92 ? 2.170 -1.480 2.001 1.00 96.19 92 GLU A N 1
ATOM 729 C CA . GLU A 1 92 ? 2.424 -2.173 3.268 1.00 96.19 92 GLU A CA 1
ATOM 730 C C . GLU A 1 92 ? 2.081 -1.307 4.486 1.00 96.19 92 GLU A C 1
ATOM 732 O O . GLU A 1 92 ? 1.486 -1.789 5.453 1.00 96.19 92 GLU A O 1
ATOM 737 N N . LYS A 1 93 ? 2.437 -0.017 4.453 1.00 95.06 93 LYS A N 1
ATOM 738 C CA . LYS A 1 93 ? 2.148 0.935 5.534 1.00 95.06 93 LYS A CA 1
ATOM 739 C C . LYS A 1 93 ? 0.641 1.133 5.709 1.00 95.06 93 LYS A C 1
ATOM 741 O O . LYS A 1 93 ? 0.162 1.133 6.843 1.00 95.06 93 LYS A O 1
ATOM 746 N N . ALA A 1 94 ? -0.109 1.252 4.613 1.00 94.31 94 ALA A N 1
ATOM 747 C CA . ALA A 1 94 ? -1.565 1.366 4.644 1.00 94.31 94 ALA A CA 1
ATOM 748 C C . ALA A 1 94 ? -2.217 0.098 5.220 1.00 94.31 94 ALA A C 1
ATOM 750 O O . ALA A 1 94 ? -3.061 0.198 6.111 1.00 94.31 94 ALA A O 1
ATOM 751 N N . ALA A 1 95 ? -1.772 -1.089 4.792 1.00 94.12 95 ALA A N 1
ATOM 752 C CA . ALA A 1 95 ? -2.275 -2.363 5.308 1.00 94.12 95 ALA A CA 1
ATOM 753 C C . ALA A 1 95 ? -2.039 -2.512 6.823 1.00 94.12 95 ALA A C 1
ATOM 755 O O . ALA A 1 95 ? -2.978 -2.791 7.571 1.00 94.12 95 ALA A O 1
ATOM 756 N N . LYS A 1 96 ? -0.815 -2.231 7.291 1.00 94.00 96 LYS A N 1
ATOM 757 C CA . LYS A 1 96 ? -0.474 -2.243 8.726 1.00 94.00 96 LYS A CA 1
ATOM 758 C C . LYS A 1 96 ? -1.317 -1.252 9.524 1.00 94.00 96 LYS A C 1
ATOM 760 O O . LYS A 1 96 ? -1.757 -1.555 10.632 1.00 94.00 96 LYS A O 1
ATOM 765 N N . ARG A 1 97 ? -1.573 -0.062 8.970 1.00 91.88 97 ARG A N 1
ATOM 766 C CA . ARG A 1 97 ? -2.407 0.948 9.633 1.00 91.88 97 ARG A CA 1
ATOM 767 C C . ARG A 1 97 ? -3.859 0.487 9.765 1.00 91.88 97 ARG A C 1
ATOM 769 O O . ARG A 1 97 ? -4.447 0.697 10.821 1.00 91.88 97 ARG A O 1
ATOM 776 N N . ILE A 1 98 ? -4.421 -0.164 8.745 1.00 91.94 98 ILE A N 1
ATOM 777 C CA . ILE A 1 98 ? -5.773 -0.747 8.811 1.00 91.94 98 ILE A CA 1
ATOM 778 C C . ILE A 1 98 ? -5.851 -1.812 9.903 1.00 91.94 98 ILE A C 1
ATOM 780 O O . ILE A 1 98 ? -6.783 -1.799 10.702 1.00 91.94 98 ILE A O 1
ATOM 784 N N . GLU A 1 99 ? -4.877 -2.718 9.959 1.00 93.00 99 GLU A N 1
ATOM 785 C CA . GLU A 1 99 ? -4.812 -3.754 10.994 1.00 93.00 99 GLU A CA 1
ATOM 786 C C . GLU A 1 99 ? -4.767 -3.139 12.403 1.00 93.00 99 GLU A C 1
ATOM 788 O O . GLU A 1 99 ? -5.565 -3.499 13.272 1.00 93.00 99 GLU A O 1
ATOM 793 N N . GLN A 1 100 ? -3.905 -2.138 12.606 1.00 91.69 100 GLN A N 1
ATOM 794 C CA . GLN A 1 100 ? -3.790 -1.424 13.877 1.00 91.69 100 GLN A CA 1
ATOM 795 C C . GLN A 1 100 ? -5.099 -0.726 14.278 1.00 91.69 100 GLN A C 1
ATOM 797 O O . GLN A 1 100 ? -5.507 -0.799 15.440 1.00 91.69 100 GLN A O 1
ATOM 802 N N . LEU A 1 101 ? -5.756 -0.039 13.339 1.00 90.25 101 LEU A N 1
ATOM 803 C CA . LEU A 1 101 ? -7.013 0.666 13.596 1.00 90.25 101 LEU A CA 1
ATOM 804 C C . LEU A 1 101 ? -8.153 -0.310 13.898 1.00 90.25 101 LEU A C 1
ATOM 806 O O . LEU A 1 101 ? -8.902 -0.069 14.837 1.00 90.25 101 LEU A O 1
ATOM 810 N N . ASN A 1 102 ? -8.245 -1.434 13.182 1.00 90.62 102 ASN A N 1
ATOM 811 C CA . ASN A 1 102 ? -9.214 -2.495 13.473 1.00 90.62 102 ASN A CA 1
ATOM 812 C C . ASN A 1 102 ? -9.040 -3.056 14.890 1.00 90.62 102 ASN A C 1
ATOM 814 O O . ASN A 1 102 ? -10.013 -3.171 15.633 1.00 90.62 102 ASN A O 1
ATOM 818 N N . SER A 1 103 ? -7.800 -3.366 15.279 1.00 90.62 103 SER A N 1
ATOM 819 C CA . SER A 1 103 ? -7.489 -3.852 16.628 1.00 90.62 103 SER A CA 1
ATOM 820 C C . SER A 1 103 ? -7.857 -2.812 17.694 1.00 90.62 103 SER A C 1
ATOM 822 O O . SER A 1 103 ? -8.581 -3.109 18.644 1.00 90.62 103 SER A O 1
ATOM 824 N N . THR A 1 104 ? -7.464 -1.552 17.476 1.00 88.69 104 THR A N 1
ATOM 825 C CA . THR A 1 104 ? -7.779 -0.434 18.381 1.00 88.69 104 THR A CA 1
ATOM 826 C C . THR A 1 104 ? -9.288 -0.211 18.507 1.00 88.69 104 THR A C 1
ATOM 828 O O . THR A 1 104 ? -9.789 0.027 19.606 1.00 88.69 104 THR A O 1
ATOM 831 N N . PHE A 1 105 ? -10.026 -0.314 17.400 1.00 86.38 105 PHE A N 1
ATOM 832 C CA . PHE A 1 105 ? -11.479 -0.180 17.375 1.00 86.38 105 PHE A CA 1
ATOM 833 C C . PHE A 1 105 ? -12.146 -1.273 18.210 1.00 86.38 105 PHE A C 1
ATOM 835 O O . PHE A 1 105 ? -12.957 -0.963 19.080 1.00 86.38 105 PHE A O 1
ATOM 842 N N . ALA A 1 106 ? -11.751 -2.533 18.011 1.00 89.31 106 ALA A N 1
ATOM 843 C CA . ALA A 1 106 ? -12.277 -3.665 18.766 1.00 89.31 106 ALA A CA 1
ATOM 844 C C . ALA A 1 106 ? -11.996 -3.533 20.273 1.00 89.31 106 ALA A C 1
ATOM 846 O O . ALA A 1 106 ? -12.913 -3.661 21.086 1.00 89.31 106 ALA A O 1
ATOM 847 N N . SER A 1 107 ? -10.755 -3.201 20.656 1.00 88.62 107 SER A N 1
ATOM 848 C CA . SER A 1 107 ? -10.400 -2.967 22.063 1.00 88.62 107 SER A CA 1
ATOM 849 C C . SER A 1 107 ? -11.184 -1.802 22.670 1.00 88.62 107 SER A C 1
ATOM 851 O O . SER A 1 107 ? -11.638 -1.889 23.811 1.00 88.62 107 SER A O 1
ATOM 853 N N . SER A 1 108 ? -11.388 -0.723 21.909 1.00 86.94 108 SER A N 1
ATOM 854 C CA . SER A 1 108 ? -12.196 0.411 22.352 1.00 86.94 108 SER A CA 1
ATOM 855 C C . SER A 1 108 ? -13.651 0.009 22.584 1.00 86.94 108 SER A C 1
ATOM 857 O O . SER A 1 108 ? -14.194 0.286 23.653 1.00 86.94 108 SER A O 1
ATOM 859 N N . GLN A 1 109 ? -14.279 -0.696 21.640 1.00 87.50 109 GLN A N 1
ATOM 860 C CA . GLN A 1 109 ? -15.653 -1.174 21.799 1.00 87.50 109 GLN A CA 1
ATOM 861 C C . GLN A 1 109 ? -15.803 -2.076 23.029 1.00 87.50 109 GLN A C 1
ATOM 863 O O . GLN A 1 109 ? -16.733 -1.881 23.813 1.00 87.50 109 GLN A O 1
ATOM 868 N N . GLN A 1 110 ? -14.862 -3.001 23.242 1.00 91.00 110 GLN A N 1
ATOM 869 C CA . GLN A 1 110 ? -14.857 -3.871 24.416 1.00 91.00 110 GLN A CA 1
ATOM 870 C C . GLN A 1 110 ? -14.765 -3.064 25.718 1.00 91.00 110 GLN A C 1
ATOM 872 O O . GLN A 1 110 ? -15.556 -3.286 26.631 1.00 91.00 110 GLN A O 1
ATOM 877 N N . PHE A 1 111 ? -13.840 -2.103 25.809 1.00 87.31 111 PHE A N 1
ATOM 878 C CA . PHE A 1 111 ? -13.692 -1.259 26.997 1.00 87.31 111 PHE A CA 1
ATOM 879 C C . PHE A 1 111 ? -14.971 -0.469 27.305 1.00 87.31 111 PHE A C 1
ATOM 881 O O . PHE A 1 111 ? -15.427 -0.442 28.450 1.00 87.31 111 PHE A O 1
ATOM 888 N N . HIS A 1 112 ? -15.579 0.142 26.283 1.00 86.06 112 HIS A N 1
ATOM 889 C CA . HIS A 1 112 ? -16.813 0.911 26.446 1.00 86.06 112 HIS A CA 1
ATOM 890 C C . HIS A 1 112 ? -17.983 0.031 26.898 1.00 86.06 112 HIS A C 1
ATOM 892 O O . HIS A 1 112 ? -18.756 0.461 27.753 1.00 86.06 112 HIS A O 1
ATOM 898 N N . GLN A 1 113 ? -18.109 -1.188 26.365 1.00 89.69 113 GLN A N 1
ATOM 899 C CA . GLN A 1 113 ? -19.151 -2.128 26.781 1.00 89.69 113 GLN A CA 1
ATOM 900 C C . GLN A 1 113 ? -18.959 -2.564 28.239 1.00 89.69 113 GLN A C 1
ATOM 902 O O . GLN A 1 113 ? -19.860 -2.374 29.051 1.00 89.69 113 GLN A O 1
ATOM 907 N N . THR A 1 114 ? -17.762 -3.033 28.602 1.00 90.75 114 THR A N 1
ATOM 908 C CA . THR A 1 114 ? -17.454 -3.463 29.975 1.00 90.75 114 THR A CA 1
ATOM 909 C C . THR A 1 114 ? -17.666 -2.337 30.991 1.00 90.75 114 THR A C 1
ATOM 911 O O . THR A 1 114 ? -18.168 -2.571 32.088 1.00 90.75 114 THR A O 1
ATOM 914 N N . SER A 1 115 ? -17.323 -1.096 30.630 1.00 89.56 115 SER A N 1
ATOM 915 C CA . SER A 1 115 ? -17.554 0.077 31.481 1.00 89.56 115 SER A CA 1
ATOM 916 C C . SER A 1 115 ? -19.047 0.342 31.708 1.00 89.56 115 SER A C 1
ATOM 918 O O . SER A 1 115 ? -19.465 0.564 32.845 1.00 89.56 115 SER A O 1
ATOM 920 N N . LYS A 1 116 ? -19.877 0.252 30.657 1.00 91.56 116 LYS A N 1
ATOM 921 C CA . LYS A 1 116 ? -21.340 0.391 30.772 1.00 91.56 116 LYS A CA 1
ATOM 922 C C . LYS A 1 116 ? -21.960 -0.712 31.624 1.00 91.56 116 LYS A C 1
ATOM 924 O O . LYS A 1 116 ? -22.835 -0.424 32.442 1.00 91.56 116 LYS A O 1
ATOM 929 N N . ASP A 1 117 ? -21.501 -1.948 31.459 1.00 94.00 117 ASP A N 1
ATOM 930 C CA . ASP A 1 117 ? -21.986 -3.086 32.242 1.00 94.00 117 ASP A CA 1
ATOM 931 C C . ASP A 1 117 ? -21.644 -2.899 33.725 1.00 94.00 117 ASP A C 1
ATOM 933 O O . ASP A 1 117 ? -22.502 -3.059 34.593 1.00 94.00 117 ASP A O 1
ATOM 937 N N . PHE A 1 118 ? -20.419 -2.453 34.018 1.00 91.44 118 PHE A N 1
ATOM 938 C CA . PHE A 1 118 ? -19.979 -2.143 35.376 1.00 91.44 118 PHE A CA 1
ATOM 939 C C . PHE A 1 118 ? -20.781 -1.000 36.013 1.00 91.44 118 PHE A C 1
ATOM 941 O O . PHE A 1 118 ? -21.215 -1.118 37.158 1.00 91.44 118 PHE A O 1
ATOM 948 N N . GLN A 1 119 ? -21.025 0.089 35.277 1.00 94.19 119 GLN A N 1
ATOM 949 C CA . GLN A 1 119 ? -21.858 1.202 35.744 1.00 94.19 119 GLN A CA 1
ATOM 950 C C . GLN A 1 119 ? -23.295 0.758 36.036 1.00 94.19 119 GLN A C 1
ATOM 952 O O . GLN A 1 119 ? -23.859 1.134 37.064 1.00 94.19 119 GLN A O 1
ATOM 957 N N . SER A 1 120 ? -23.871 -0.066 35.159 1.00 94.81 120 SER A N 1
ATOM 958 C CA . SER A 1 120 ? -25.231 -0.593 35.320 1.00 94.81 120 SER A CA 1
ATOM 959 C C . SER A 1 120 ? -25.330 -1.506 36.544 1.00 94.81 120 SER A C 1
ATOM 961 O O . SER A 1 120 ? -26.252 -1.374 37.349 1.00 94.81 120 SER A O 1
ATOM 963 N N . TRP A 1 121 ? -24.336 -2.378 36.732 1.00 95.38 121 TRP A N 1
ATOM 964 C CA . TRP A 1 121 ? -24.234 -3.244 37.905 1.00 95.38 121 TRP A CA 1
ATOM 965 C C . TRP A 1 121 ? -24.089 -2.446 39.210 1.00 95.38 121 TRP A C 1
ATOM 967 O O . TRP A 1 121 ? -24.786 -2.733 40.185 1.00 95.38 121 TRP A O 1
ATOM 977 N N . LEU A 1 122 ? -23.235 -1.415 39.233 1.00 93.62 122 LEU A N 1
ATOM 978 C CA . LEU A 1 122 ? -23.080 -0.535 40.396 1.00 93.62 122 LEU A CA 1
ATOM 979 C C . LEU A 1 122 ? -24.387 0.184 40.748 1.00 93.62 122 LEU A C 1
ATOM 981 O O . LEU A 1 122 ? -24.758 0.237 41.920 1.00 93.62 122 LEU A O 1
ATOM 985 N N . ALA A 1 123 ? -25.094 0.717 39.748 1.00 93.75 123 ALA A N 1
ATOM 986 C CA . ALA A 1 123 ? -26.368 1.400 39.953 1.00 93.75 123 ALA A CA 1
ATOM 987 C C . ALA A 1 123 ? -27.423 0.464 40.560 1.00 93.75 123 ALA A C 1
ATOM 989 O O . ALA A 1 123 ? -28.085 0.834 41.531 1.00 93.75 123 ALA A O 1
ATOM 990 N N . GLN A 1 124 ? -27.521 -0.769 40.050 1.00 94.62 124 GLN A N 1
ATOM 991 C CA . GLN A 1 124 ? -28.409 -1.789 40.608 1.00 94.62 124 GLN A CA 1
ATOM 992 C C . GLN A 1 124 ? -28.077 -2.079 42.080 1.00 94.62 124 GLN A C 1
ATOM 994 O O . GLN A 1 124 ? -28.971 -2.099 42.923 1.00 94.62 124 GLN A O 1
ATOM 999 N N . LYS A 1 125 ? -26.792 -2.260 42.414 1.00 92.44 125 LYS A N 1
ATOM 1000 C CA . LYS A 1 125 ? -26.368 -2.555 43.792 1.00 92.44 125 LYS A CA 1
ATOM 1001 C C . LYS A 1 125 ? -26.658 -1.415 44.764 1.00 92.44 125 LYS A C 1
ATOM 1003 O O . LYS A 1 125 ? -27.057 -1.673 45.896 1.00 92.44 125 LYS A O 1
ATOM 1008 N N . LEU A 1 126 ? -26.492 -0.167 44.332 1.00 91.56 126 LEU A N 1
ATOM 1009 C CA . LEU A 1 126 ? -26.829 1.006 45.144 1.00 91.56 126 LEU A CA 1
ATOM 1010 C C . LEU A 1 126 ? -28.339 1.119 45.397 1.00 91.56 126 LEU A C 1
ATOM 1012 O O . LEU A 1 126 ? -28.753 1.478 46.500 1.00 91.56 126 LEU A O 1
ATOM 1016 N N . GLN A 1 127 ? -29.161 0.777 44.404 1.00 89.81 127 GLN A N 1
ATOM 1017 C CA . GLN A 1 127 ? -30.615 0.755 44.553 1.00 89.81 127 GLN A CA 1
ATOM 1018 C C . GLN A 1 127 ? -31.069 -0.338 45.533 1.00 89.81 127 GLN A C 1
ATOM 1020 O O . GLN A 1 127 ? -31.883 -0.063 46.412 1.00 89.81 127 GLN A O 1
ATOM 1025 N N . GLU A 1 128 ? -30.490 -1.541 45.446 1.00 86.94 128 GLU A N 1
ATOM 1026 C CA . GLU A 1 128 ? -30.757 -2.652 46.375 1.00 86.94 128 GLU A CA 1
ATOM 1027 C C . GLU A 1 128 ? -30.423 -2.309 47.839 1.00 86.94 128 GLU A C 1
ATOM 1029 O O . GLU A 1 128 ? -31.071 -2.830 48.736 1.00 86.94 128 GLU A O 1
ATOM 1034 N N . GLN A 1 129 ? -29.443 -1.436 48.103 1.00 74.12 129 GLN A N 1
ATOM 1035 C CA . GLN A 1 129 ? -29.095 -1.005 49.469 1.00 74.12 129 GLN A CA 1
ATOM 1036 C C . GLN A 1 129 ? -29.940 0.156 50.006 1.00 74.12 129 GLN A C 1
ATOM 1038 O O . GLN A 1 129 ? -29.894 0.443 51.200 1.00 74.12 129 GLN A O 1
ATOM 1043 N N . SER A 1 130 ? -30.676 0.847 49.137 1.00 69.00 130 SER A N 1
ATOM 1044 C CA . SER A 1 130 ? -31.501 2.003 49.510 1.00 69.00 130 SER A CA 1
ATOM 1045 C C . SER A 1 130 ? -32.970 1.635 49.764 1.00 69.00 130 SER A C 1
ATOM 1047 O O . SER A 1 130 ? -33.785 2.531 49.984 1.00 69.00 130 SER A O 1
ATOM 1049 N N . THR A 1 131 ? -33.305 0.342 49.696 1.00 54.22 131 THR A N 1
ATOM 1050 C CA . THR A 1 131 ? -34.661 -0.215 49.833 1.00 54.22 131 THR A CA 1
ATOM 1051 C C . THR A 1 131 ? -34.714 -1.147 51.036 1.00 54.22 131 THR A C 1
ATOM 1053 O O . THR A 1 131 ? -35.739 -1.119 51.750 1.00 54.22 131 THR A O 1
#

Organism: NCBI:txid60296

Secondary structure (DSSP, 8-state):
-HHHHHHHHHHHHHHHHHHHHT-----SHHHHHHHHHHHHHHHHHHHHHHHHHHHHHHHHHHHHHH---HHHHHHHHHHHHHHHHHHHHHHHHHHHHHHHHHHHHHHHHHHHHHHHHHHHHHHHHHHHH--

Radius of gyration: 24.27 Å; chains: 1; bounding box: 58×19×78 Å